Protein AF-A0A0C1MHC4-F1 (afdb_monomer_lite)

Secondary structure (DSSP, 8-state):
--HHHHHHHHHHHHHHHHHHHHHHHHHHHTT-HHHHHHHHHHHHHHHHHHHHHHHHHHHSTTHHHHHHHHHHHHHHHHHHHHHS-TTTSTHHHHHHHHHHHHHHHHHIIIIISHHHHHHHHHHHHT-

Structure (mmCIF, N/CA/C/O backbone):
data_AF-A0A0C1MHC4-F1
#
_entry.id   AF-A0A0C1MHC4-F1
#
loop_
_atom_site.group_PDB
_atom_site.id
_atom_site.type_symbol
_atom_site.label_atom_id
_atom_site.label_alt_id
_atom_site.label_comp_id
_atom_site.label_asym_id
_atom_site.label_entity_id
_atom_site.label_seq_id
_atom_site.pdbx_PDB_ins_code
_atom_site.Cartn_x
_atom_site.Cartn_y
_atom_site.Cartn_z
_atom_site.occupancy
_atom_site.B_iso_or_equiv
_atom_site.auth_seq_id
_atom_site.auth_comp_id
_atom_site.auth_asym_id
_atom_site.auth_atom_id
_atom_site.pdbx_PDB_model_num
ATOM 1 N N . MET A 1 1 ? -23.400 -2.458 7.547 1.00 58.31 1 MET A N 1
ATOM 2 C CA . MET A 1 1 ? -22.094 -2.854 6.965 1.00 58.31 1 MET A CA 1
ATOM 3 C C . MET A 1 1 ? -21.542 -4.043 7.742 1.00 58.31 1 MET A C 1
ATOM 5 O O . MET A 1 1 ? -21.347 -3.926 8.945 1.00 58.31 1 MET A O 1
ATOM 9 N N . THR A 1 2 ? -21.322 -5.191 7.100 1.00 75.31 2 THR A N 1
ATOM 10 C CA . THR A 1 2 ? -20.775 -6.385 7.774 1.00 75.31 2 THR A CA 1
ATOM 11 C C . THR A 1 2 ? -19.317 -6.152 8.187 1.00 75.31 2 THR A C 1
ATOM 13 O O . THR A 1 2 ? -18.575 -5.474 7.476 1.00 75.31 2 THR A O 1
ATOM 16 N N . ASN A 1 3 ? -18.874 -6.748 9.302 1.00 80.56 3 ASN A N 1
ATOM 17 C CA . ASN A 1 3 ? -17.495 -6.626 9.810 1.00 80.56 3 ASN A CA 1
ATOM 18 C C . ASN A 1 3 ? -16.441 -6.979 8.735 1.00 80.56 3 ASN A C 1
ATOM 20 O O . ASN A 1 3 ? -15.428 -6.299 8.598 1.00 80.56 3 ASN A O 1
ATOM 24 N N . LYS A 1 4 ? -16.732 -7.982 7.894 1.00 86.06 4 LYS A N 1
ATOM 25 C CA . LYS A 1 4 ? -15.891 -8.375 6.753 1.00 86.06 4 LYS A CA 1
ATOM 26 C C . LYS A 1 4 ? -15.745 -7.260 5.705 1.00 86.06 4 LYS A C 1
ATOM 28 O O . LYS A 1 4 ? -14.627 -6.960 5.304 1.00 86.06 4 LYS A O 1
ATOM 33 N N . ILE A 1 5 ? -16.850 -6.611 5.325 1.00 88.88 5 ILE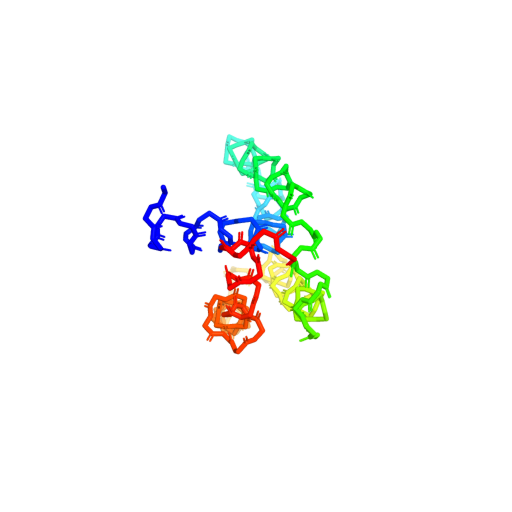 A N 1
ATOM 34 C CA . ILE A 1 5 ? -16.859 -5.522 4.331 1.00 88.88 5 ILE A CA 1
ATOM 35 C C . ILE A 1 5 ? -16.081 -4.316 4.869 1.00 88.88 5 ILE A C 1
ATOM 37 O O . ILE A 1 5 ? -15.302 -3.710 4.140 1.00 88.88 5 ILE A O 1
ATOM 41 N N . LEU A 1 6 ? -16.244 -3.981 6.154 1.00 89.75 6 LEU A N 1
ATOM 42 C CA . LEU A 1 6 ? -15.499 -2.883 6.779 1.00 89.75 6 LEU A CA 1
ATOM 43 C C . LEU A 1 6 ? -13.994 -3.147 6.793 1.00 89.75 6 LEU A C 1
ATOM 45 O O . LEU A 1 6 ? -13.218 -2.275 6.409 1.00 89.75 6 LEU A O 1
ATOM 49 N N . ARG A 1 7 ? -13.583 -4.360 7.174 1.00 89.62 7 ARG A N 1
ATOM 50 C CA . ARG A 1 7 ? -12.173 -4.765 7.125 1.00 89.62 7 ARG A CA 1
ATOM 51 C C . ARG A 1 7 ? -11.601 -4.669 5.715 1.00 89.62 7 ARG A C 1
ATOM 53 O O . ARG A 1 7 ? -10.506 -4.147 5.561 1.00 89.62 7 ARG A O 1
ATOM 60 N N . GLN A 1 8 ? -12.339 -5.122 4.703 1.00 92.00 8 GLN A N 1
ATOM 61 C CA . GLN A 1 8 ? -11.910 -5.025 3.307 1.00 92.00 8 GLN A CA 1
ATOM 62 C C . GLN A 1 8 ? -11.777 -3.572 2.844 1.00 92.00 8 GLN A C 1
ATOM 64 O O . GLN A 1 8 ? -10.763 -3.232 2.245 1.00 92.00 8 GLN A O 1
ATOM 69 N N . LYS A 1 9 ? -12.739 -2.697 3.172 1.00 93.38 9 LYS A N 1
ATOM 70 C CA . LYS A 1 9 ? -12.642 -1.268 2.828 1.00 93.38 9 LYS A CA 1
ATOM 71 C C . LYS A 1 9 ? -11.445 -0.595 3.492 1.00 93.38 9 LYS A C 1
ATOM 73 O O . LYS A 1 9 ? -10.723 0.132 2.823 1.00 93.38 9 LYS A O 1
ATOM 78 N N . LEU A 1 10 ? -11.211 -0.853 4.779 1.00 93.25 10 LEU A N 1
ATOM 79 C CA . LEU A 1 10 ? -10.075 -0.276 5.503 1.00 93.25 10 LEU A CA 1
ATOM 80 C C . LEU A 1 10 ? -8.734 -0.846 5.030 1.00 93.25 10 LEU A C 1
ATOM 82 O O . LEU A 1 10 ? -7.758 -0.106 4.976 1.00 93.25 10 LEU A O 1
ATOM 86 N N . ALA A 1 11 ? -8.689 -2.127 4.656 1.00 94.62 11 ALA A N 1
ATOM 87 C CA . ALA A 1 11 ? -7.517 -2.735 4.035 1.00 94.62 11 ALA A CA 1
ATOM 88 C C . ALA A 1 11 ? -7.229 -2.115 2.664 1.00 94.62 11 ALA A C 1
ATOM 90 O O . ALA A 1 11 ? -6.094 -1.756 2.385 1.00 94.62 11 ALA A O 1
ATOM 91 N N . PHE A 1 12 ? -8.250 -1.932 1.826 1.00 95.62 12 PHE A N 1
ATOM 92 C CA . PHE A 1 12 ? -8.094 -1.259 0.539 1.00 95.62 12 PHE A CA 1
ATOM 93 C C . PHE A 1 12 ? -7.627 0.192 0.717 1.00 95.62 12 PHE A C 1
ATOM 95 O O . PHE A 1 12 ? -6.683 0.618 0.054 1.00 95.62 12 PHE A O 1
ATOM 102 N N . ALA A 1 13 ? -8.224 0.922 1.663 1.00 95.31 13 ALA A N 1
ATOM 103 C CA . ALA A 1 13 ? -7.845 2.291 1.991 1.00 95.31 13 ALA A CA 1
ATOM 104 C C . ALA A 1 13 ? -6.388 2.402 2.469 1.00 95.31 13 ALA A C 1
ATOM 106 O O . ALA A 1 13 ? -5.713 3.358 2.116 1.00 95.31 13 ALA A O 1
ATOM 107 N N . SER A 1 14 ? -5.881 1.444 3.251 1.00 95.12 14 SER A N 1
ATOM 108 C CA . SER A 1 14 ? -4.506 1.490 3.769 1.00 95.12 14 SER A CA 1
ATOM 109 C C . SER A 1 14 ? -3.458 0.930 2.804 1.00 95.12 14 SER A C 1
ATOM 111 O O . SER A 1 14 ? -2.344 1.447 2.758 1.00 95.12 14 SER A O 1
ATOM 113 N N . LEU A 1 15 ? -3.789 -0.105 2.027 1.00 96.12 15 LEU A N 1
ATOM 114 C CA . LEU A 1 15 ? -2.860 -0.749 1.094 1.00 96.12 15 LEU A CA 1
ATOM 115 C C . LEU A 1 15 ? -2.691 0.040 -0.203 1.00 96.12 15 LEU A C 1
ATOM 117 O O . LEU A 1 15 ? -1.587 0.080 -0.740 1.00 96.12 15 LEU A O 1
ATOM 121 N N . SER A 1 16 ? -3.748 0.682 -0.706 1.00 95.69 16 SER A N 1
ATOM 122 C CA . SER A 1 16 ? -3.683 1.361 -2.008 1.00 95.69 16 SER A CA 1
ATOM 123 C C . SER A 1 16 ? -2.642 2.487 -2.050 1.00 95.69 16 SER A C 1
ATOM 125 O O . SER A 1 16 ? -1.831 2.487 -2.976 1.00 95.69 16 SER A O 1
ATOM 127 N N . PRO A 1 17 ? -2.562 3.388 -1.047 1.00 94.56 17 PRO A N 1
ATOM 128 C CA . PRO A 1 17 ? -1.537 4.430 -1.024 1.00 94.56 17 PRO A CA 1
ATOM 129 C C . PRO A 1 17 ? -0.106 3.891 -0.911 1.00 94.56 17 PRO A C 1
ATOM 131 O O . PRO A 1 17 ? 0.845 4.589 -1.239 1.00 94.56 17 PRO A O 1
ATOM 134 N N . VAL A 1 18 ? 0.049 2.654 -0.432 1.00 96.31 18 VAL A N 1
ATOM 135 C CA . VAL A 1 18 ? 1.343 1.996 -0.226 1.00 96.31 18 VAL A CA 1
ATOM 136 C C . VAL A 1 18 ? 1.797 1.247 -1.473 1.00 96.31 18 VAL A C 1
ATOM 138 O O . VAL A 1 18 ? 2.960 1.339 -1.844 1.00 96.31 18 VAL A O 1
ATOM 141 N N . MET A 1 19 ? 0.903 0.498 -2.113 1.00 94.75 19 MET A N 1
ATOM 142 C CA . MET A 1 19 ? 1.270 -0.467 -3.155 1.00 94.75 19 MET A CA 1
ATOM 143 C C . MET A 1 19 ? 1.173 0.093 -4.567 1.00 94.75 19 MET A C 1
ATOM 145 O O . MET A 1 19 ? 1.963 -0.264 -5.438 1.00 94.75 19 MET A O 1
ATOM 149 N N . ILE A 1 20 ? 0.176 0.940 -4.811 1.00 95.31 20 ILE A N 1
ATOM 150 C CA . ILE A 1 20 ? -0.178 1.355 -6.165 1.00 95.31 20 ILE A CA 1
ATOM 151 C C . ILE A 1 20 ? 0.813 2.366 -6.768 1.00 95.31 20 ILE A C 1
ATOM 153 O O . ILE A 1 20 ? 1.079 2.237 -7.961 1.00 95.31 20 ILE A O 1
ATOM 157 N N . PRO A 1 21 ? 1.432 3.306 -6.018 1.00 96.12 21 PRO A N 1
ATOM 158 C CA . PRO A 1 21 ? 2.417 4.226 -6.599 1.00 96.12 21 PRO A CA 1
ATOM 159 C C . PRO A 1 21 ? 3.578 3.520 -7.307 1.00 96.12 21 PRO A C 1
ATOM 161 O O . PRO A 1 21 ? 3.918 3.877 -8.433 1.00 96.12 21 PRO A O 1
ATOM 164 N N . GLY A 1 22 ? 4.137 2.473 -6.699 1.00 92.69 22 GLY A N 1
ATOM 165 C CA . GLY A 1 22 ? 5.215 1.685 -7.291 1.00 92.69 22 GLY A CA 1
ATOM 166 C C . GLY A 1 22 ? 4.770 0.946 -8.552 1.00 92.69 22 GLY A C 1
ATOM 167 O O . GLY A 1 22 ? 5.524 0.881 -9.520 1.00 92.69 22 GLY A O 1
ATOM 168 N N . LEU A 1 23 ? 3.534 0.437 -8.576 1.00 92.94 23 LEU A N 1
ATOM 169 C CA . LEU A 1 23 ? 2.959 -0.189 -9.770 1.00 92.94 23 LEU A CA 1
ATOM 170 C C . LEU A 1 23 ? 2.767 0.825 -10.900 1.00 92.94 23 LEU A C 1
ATOM 172 O O . LEU A 1 23 ? 3.152 0.529 -12.028 1.00 92.94 23 LEU A O 1
ATOM 176 N N . ILE A 1 24 ? 2.249 2.022 -10.598 1.00 95.69 24 ILE A N 1
ATOM 177 C CA . ILE A 1 24 ? 2.140 3.122 -11.570 1.00 95.69 24 ILE A CA 1
ATOM 178 C C . ILE A 1 24 ? 3.523 3.426 -12.141 1.00 95.69 24 ILE A C 1
ATOM 180 O O . ILE A 1 24 ? 3.693 3.392 -13.357 1.00 95.69 24 ILE A O 1
ATOM 184 N N . PHE A 1 25 ? 4.520 3.642 -11.279 1.00 93.81 25 PHE A N 1
ATOM 185 C CA . PHE A 1 25 ? 5.892 3.926 -11.693 1.00 93.81 25 PHE A CA 1
ATOM 186 C C . PHE A 1 25 ? 6.454 2.843 -12.624 1.00 93.81 25 PHE A C 1
ATOM 188 O O . PHE A 1 25 ? 6.867 3.153 -13.740 1.00 93.81 25 PHE A O 1
ATOM 195 N N . TYR A 1 26 ? 6.394 1.574 -12.211 1.00 91.38 26 TYR A N 1
ATOM 196 C CA . TYR A 1 26 ? 6.876 0.446 -13.009 1.00 91.38 26 TYR A CA 1
ATOM 197 C C . TYR A 1 26 ? 6.199 0.374 -14.379 1.00 91.38 26 TYR A C 1
ATOM 199 O O . TYR A 1 26 ? 6.877 0.245 -15.400 1.00 91.38 26 TYR A O 1
ATOM 207 N N . THR A 1 27 ? 4.865 0.482 -14.412 1.00 93.81 27 THR A N 1
ATOM 208 C CA . THR A 1 27 ? 4.109 0.416 -15.669 1.00 93.81 27 THR A CA 1
ATOM 209 C C . THR A 1 27 ? 4.408 1.585 -16.594 1.00 93.81 27 THR A C 1
ATOM 211 O O . THR A 1 27 ? 4.513 1.372 -17.798 1.00 93.81 27 THR A O 1
ATOM 214 N N . SER A 1 28 ? 4.610 2.786 -16.053 1.00 93.19 28 SER A N 1
ATOM 215 C CA . SER A 1 28 ? 4.981 3.965 -16.835 1.00 93.19 28 SER A CA 1
ATOM 216 C C . SER A 1 28 ? 6.378 3.838 -17.440 1.00 93.19 28 SER A C 1
ATOM 218 O O . SER A 1 28 ? 6.555 4.165 -18.610 1.00 93.19 28 SER A O 1
ATOM 220 N N . VAL A 1 29 ? 7.357 3.331 -16.681 1.00 93.69 29 VAL A N 1
ATOM 221 C CA . VAL A 1 29 ? 8.736 3.140 -17.170 1.00 93.69 29 VAL A CA 1
ATOM 222 C C . VAL A 1 29 ? 8.797 2.105 -18.297 1.00 93.69 29 VAL A C 1
ATOM 224 O O . VAL A 1 29 ? 9.517 2.307 -19.269 1.00 93.69 29 VAL A O 1
ATOM 227 N N . HIS A 1 30 ? 8.006 1.035 -18.209 1.00 90.25 30 HIS A N 1
ATOM 228 C CA . HIS A 1 30 ? 7.971 -0.032 -19.218 1.00 90.25 30 HIS A CA 1
ATOM 229 C C . HIS A 1 30 ? 6.963 0.217 -20.359 1.00 90.25 30 HIS A C 1
ATOM 231 O O . HIS A 1 30 ? 6.706 -0.683 -21.155 1.00 90.25 30 HIS A O 1
ATOM 237 N N . GLY A 1 31 ? 6.366 1.413 -20.445 1.00 92.12 31 GLY A N 1
ATOM 238 C CA . GLY A 1 31 ? 5.457 1.795 -21.535 1.00 92.12 31 GLY A CA 1
ATOM 239 C C . GLY A 1 31 ? 4.053 1.172 -21.481 1.00 92.12 31 GLY A C 1
ATOM 240 O O . GLY A 1 31 ? 3.299 1.263 -22.447 1.00 92.12 31 GLY A O 1
ATOM 241 N N . TYR A 1 32 ? 3.656 0.559 -20.363 1.00 93.88 32 TYR A N 1
ATOM 242 C CA . TYR A 1 32 ? 2.332 -0.046 -20.169 1.00 93.88 32 TYR A CA 1
ATOM 243 C C . TYR A 1 32 ? 1.279 0.984 -19.721 1.00 93.88 32 TYR A C 1
ATOM 245 O O . TYR A 1 32 ? 0.688 0.859 -18.642 1.00 93.88 32 TYR A O 1
ATOM 253 N N . TYR A 1 33 ? 1.034 2.009 -20.537 1.00 93.81 33 TYR A N 1
ATOM 254 C CA . TYR A 1 33 ? 0.216 3.166 -20.148 1.00 93.81 33 TYR A CA 1
ATOM 255 C C . TYR A 1 33 ? -1.245 2.833 -19.817 1.00 93.81 33 TYR A C 1
ATOM 257 O O . TYR A 1 33 ? -1.789 3.402 -18.871 1.00 93.81 33 TYR A O 1
ATOM 265 N N . ASP A 1 34 ? -1.859 1.858 -20.492 1.00 95.50 34 ASP A N 1
ATOM 266 C CA . ASP A 1 34 ? -3.228 1.421 -20.170 1.00 95.50 34 ASP A CA 1
ATOM 267 C C . ASP A 1 34 ? -3.324 0.885 -18.733 1.00 95.50 34 ASP A C 1
ATOM 269 O O . ASP A 1 34 ? -4.257 1.190 -17.986 1.00 95.50 34 ASP A O 1
ATOM 273 N N . LYS A 1 35 ? -2.307 0.125 -18.300 1.00 94.38 35 LYS A N 1
ATOM 274 C CA . LYS A 1 35 ? -2.221 -0.389 -16.926 1.00 94.38 35 LYS A CA 1
ATOM 275 C C . LYS A 1 35 ? -1.946 0.743 -15.938 1.00 94.38 35 LYS A C 1
ATOM 277 O O . LYS A 1 35 ? -2.574 0.780 -14.881 1.00 94.38 35 LYS A O 1
ATOM 282 N N . ALA A 1 36 ? -1.059 1.677 -16.286 1.00 95.50 36 ALA A N 1
ATOM 283 C CA . ALA A 1 36 ? -0.766 2.855 -15.468 1.00 95.50 36 ALA A CA 1
ATOM 284 C C . ALA A 1 36 ? -2.023 3.706 -15.225 1.00 95.50 36 ALA A C 1
ATOM 286 O O . ALA A 1 36 ? -2.251 4.174 -14.105 1.00 95.50 36 ALA A O 1
ATOM 287 N N . PHE A 1 37 ? -2.878 3.852 -16.240 1.00 95.88 37 PHE A N 1
ATOM 288 C CA . PHE A 1 37 ? -4.162 4.537 -16.122 1.00 95.88 37 PHE A CA 1
ATOM 289 C C . PHE A 1 37 ? -5.105 3.817 -15.148 1.00 95.88 37 PHE A C 1
ATOM 291 O O . PHE A 1 37 ? -5.607 4.434 -14.206 1.00 95.88 37 PHE A O 1
ATOM 298 N N . VAL A 1 38 ? -5.282 2.499 -15.298 1.00 97.31 38 VAL A N 1
ATOM 299 C CA . VAL A 1 38 ? -6.113 1.697 -14.379 1.00 97.31 38 VAL A CA 1
ATOM 300 C C . VAL A 1 38 ? -5.593 1.786 -12.942 1.00 97.31 38 VAL A C 1
ATOM 302 O O . VAL A 1 38 ? -6.367 2.029 -12.014 1.00 97.31 38 VAL A O 1
ATOM 305 N N . PHE A 1 39 ? -4.280 1.655 -12.738 1.00 97.00 39 PHE A N 1
ATOM 306 C CA . PHE A 1 39 ? -3.677 1.806 -11.415 1.00 97.00 39 PHE A CA 1
ATOM 307 C C . PHE A 1 39 ? -3.850 3.218 -10.853 1.00 97.00 39 PHE A C 1
ATOM 309 O O . PHE A 1 39 ? -4.123 3.357 -9.663 1.00 97.00 39 PHE A O 1
ATOM 316 N N . SER A 1 40 ? -3.796 4.259 -11.680 1.00 97.00 40 SER A N 1
ATOM 317 C CA . SER A 1 40 ? -4.066 5.632 -11.234 1.00 97.00 40 SER A CA 1
ATOM 318 C C . SER A 1 40 ? -5.496 5.795 -10.709 1.00 97.00 40 SER A C 1
ATOM 320 O O . SER A 1 40 ? -5.694 6.388 -9.648 1.00 97.00 40 SER A O 1
ATOM 322 N N . LEU A 1 41 ? -6.495 5.198 -11.369 1.00 97.25 41 LEU A N 1
ATOM 323 C CA . LEU A 1 41 ? -7.883 5.203 -10.883 1.00 97.25 41 LEU A CA 1
ATOM 324 C C . LEU A 1 41 ? -8.038 4.459 -9.548 1.00 97.25 41 LEU A C 1
ATOM 326 O O . LEU A 1 41 ? -8.738 4.928 -8.641 1.00 97.25 41 LEU A O 1
ATOM 330 N N . ILE A 1 42 ? -7.359 3.317 -9.400 1.00 96.38 42 ILE A N 1
ATOM 331 C CA . ILE A 1 42 ? -7.335 2.551 -8.145 1.00 96.38 42 ILE A CA 1
ATOM 332 C C . ILE A 1 42 ? -6.677 3.378 -7.036 1.00 96.38 42 ILE A C 1
ATOM 334 O O . ILE A 1 42 ? -7.209 3.447 -5.927 1.00 96.38 42 ILE A O 1
ATOM 338 N N . PHE A 1 43 ? -5.556 4.041 -7.330 1.00 96.56 43 PHE A N 1
ATOM 339 C CA . PHE A 1 43 ? -4.845 4.894 -6.381 1.00 96.56 43 PHE A CA 1
ATOM 340 C C . PHE A 1 43 ? -5.705 6.064 -5.908 1.00 96.56 43 PHE A C 1
ATOM 342 O O . PHE A 1 43 ? -5.778 6.306 -4.704 1.00 96.56 43 PHE A O 1
ATOM 349 N N . LEU A 1 44 ? -6.397 6.753 -6.819 1.00 96.75 44 LEU A N 1
ATOM 350 C CA . LEU A 1 44 ? -7.322 7.835 -6.473 1.00 96.75 44 LEU A CA 1
ATOM 351 C C . LEU A 1 44 ? -8.456 7.335 -5.574 1.00 96.75 44 LEU A C 1
ATOM 353 O O . LEU A 1 44 ? -8.714 7.917 -4.520 1.00 96.75 44 LEU A O 1
ATOM 357 N N . SER A 1 45 ? -9.080 6.213 -5.937 1.00 95.81 45 SER A N 1
ATOM 358 C CA . SER A 1 45 ? -10.172 5.611 -5.160 1.00 95.81 45 SER A CA 1
ATOM 359 C C . SER A 1 45 ? -9.715 5.188 -3.761 1.00 95.81 45 SER A C 1
ATOM 361 O O . SER A 1 45 ? -10.387 5.445 -2.759 1.00 95.81 45 SER A O 1
ATOM 363 N N . GLY A 1 46 ? -8.547 4.554 -3.676 1.00 95.50 46 GLY A N 1
ATOM 364 C CA . GLY A 1 46 ? -7.943 4.135 -2.418 1.00 95.50 46 GLY A CA 1
ATOM 365 C C . GLY A 1 46 ? -7.521 5.313 -1.545 1.00 95.50 46 GLY A C 1
ATOM 366 O O . GLY A 1 46 ? -7.781 5.297 -0.345 1.00 95.50 46 GLY A O 1
ATOM 367 N N . SER A 1 47 ? -6.946 6.358 -2.143 1.00 95.44 47 SER A N 1
ATOM 368 C CA . SER A 1 47 ? -6.535 7.582 -1.444 1.00 95.44 47 SER A CA 1
ATOM 369 C C . SER A 1 47 ? -7.733 8.372 -0.927 1.00 95.44 47 SER A C 1
ATOM 371 O O . SER A 1 47 ? -7.711 8.845 0.206 1.00 95.44 47 SER A O 1
ATOM 373 N N . TYR A 1 48 ? -8.819 8.448 -1.697 1.00 96.94 48 TYR A N 1
ATOM 374 C CA . TYR A 1 48 ? -10.075 9.035 -1.236 1.00 96.94 48 TYR A CA 1
ATOM 375 C C . TYR A 1 48 ? -10.592 8.334 0.030 1.00 96.94 48 TYR A C 1
ATOM 377 O O . TYR A 1 48 ? -10.873 8.981 1.042 1.00 96.94 48 TYR A O 1
ATOM 385 N N . LEU A 1 49 ? -10.641 6.997 0.018 1.00 95.44 49 LEU A N 1
ATOM 386 C CA . LEU A 1 49 ? -11.037 6.222 1.197 1.00 95.44 49 LEU A CA 1
ATOM 387 C C . LEU A 1 49 ? -10.028 6.370 2.342 1.00 95.44 49 LEU A C 1
ATOM 389 O O . LEU A 1 49 ? -10.426 6.424 3.505 1.00 95.44 49 LEU A O 1
ATOM 393 N N . PHE A 1 50 ? -8.734 6.466 2.039 1.00 95.56 50 PHE A N 1
ATOM 394 C CA . PHE A 1 50 ? -7.704 6.707 3.042 1.00 95.56 50 PHE A CA 1
ATOM 395 C C . PHE A 1 50 ? -7.958 8.005 3.803 1.00 95.56 50 PHE A C 1
ATOM 397 O O . PHE A 1 50 ? -7.972 7.989 5.032 1.00 95.56 50 PHE A O 1
ATOM 404 N N . ILE A 1 51 ? -8.231 9.097 3.087 1.00 95.50 51 ILE A N 1
ATOM 405 C CA . ILE A 1 51 ? -8.559 10.402 3.672 1.00 95.50 51 ILE A CA 1
ATOM 406 C C . ILE A 1 51 ? -9.826 10.293 4.526 1.00 95.50 51 ILE A C 1
ATOM 408 O O . ILE A 1 51 ? -9.835 10.734 5.676 1.00 95.50 51 ILE A O 1
ATOM 412 N N . GLN A 1 52 ? -10.870 9.634 4.015 1.00 94.56 52 GLN A N 1
ATOM 413 C CA . GLN A 1 52 ? -12.131 9.453 4.740 1.00 94.56 52 GLN A CA 1
ATOM 414 C C . GLN A 1 52 ? -11.945 8.723 6.084 1.00 94.56 52 GLN A C 1
ATOM 416 O O . GLN A 1 52 ? -12.576 9.076 7.084 1.00 94.56 52 GLN A O 1
ATOM 421 N N . TYR A 1 53 ? -11.076 7.710 6.124 1.00 94.00 53 TYR A N 1
ATOM 422 C CA . TYR A 1 53 ? -10.824 6.896 7.317 1.00 94.00 53 TYR A CA 1
ATOM 423 C C . TYR A 1 53 ? -9.575 7.314 8.109 1.00 94.00 53 TYR A C 1
ATOM 425 O O . TYR A 1 53 ? -9.276 6.706 9.142 1.00 94.00 53 TYR A O 1
ATOM 433 N N . TYR A 1 54 ? -8.886 8.379 7.690 1.00 93.94 54 TYR A N 1
ATOM 434 C CA . TYR A 1 54 ? -7.600 8.809 8.241 1.00 93.94 54 TYR A CA 1
ATOM 435 C C . TYR A 1 54 ? -7.637 9.011 9.757 1.00 93.94 54 TYR A C 1
ATOM 437 O O . TYR A 1 54 ? -6.752 8.544 10.474 1.00 93.94 54 TYR A O 1
ATOM 445 N N . LYS A 1 55 ? -8.712 9.616 10.276 1.00 93.56 55 LYS A N 1
ATOM 446 C CA . LYS A 1 55 ? -8.882 9.847 11.720 1.00 93.56 55 LYS A CA 1
ATOM 447 C C . LYS A 1 55 ? -8.787 8.562 12.555 1.00 93.56 55 LYS A C 1
ATOM 449 O O . LYS A 1 55 ? -8.207 8.568 13.638 1.00 93.56 55 LYS A O 1
ATOM 454 N N . PHE A 1 56 ? -9.290 7.440 12.039 1.00 93.19 56 PHE A N 1
ATOM 455 C CA . PHE A 1 56 ? -9.243 6.150 12.734 1.00 93.19 56 PHE A CA 1
ATOM 456 C C . PHE A 1 56 ? -7.856 5.508 12.655 1.00 93.19 56 PHE A C 1
ATOM 458 O O . PHE A 1 56 ? -7.443 4.806 13.579 1.00 93.19 56 PHE A O 1
ATOM 465 N N . PHE A 1 57 ? -7.128 5.767 11.568 1.00 93.44 57 PHE A N 1
ATOM 466 C CA . PHE A 1 57 ? -5.745 5.336 11.387 1.00 93.44 57 PHE A CA 1
ATOM 467 C C . PHE A 1 57 ? -4.787 6.078 12.315 1.00 93.44 57 PHE A C 1
ATOM 469 O O . PHE A 1 57 ? -3.928 5.444 12.917 1.00 93.44 57 PHE A O 1
ATOM 476 N N . VAL A 1 58 ? -4.964 7.388 12.495 1.00 93.31 58 VAL A N 1
ATOM 477 C CA . VAL A 1 58 ? -4.168 8.181 13.446 1.00 93.31 58 VAL A CA 1
ATOM 478 C C . VAL A 1 58 ? -4.424 7.731 14.883 1.00 93.31 58 VAL A C 1
ATOM 480 O O . VAL A 1 58 ? -3.483 7.559 15.653 1.00 93.31 58 VAL A O 1
ATOM 483 N N . LYS A 1 59 ? -5.688 7.473 15.236 1.00 91.75 59 LYS A N 1
ATOM 484 C CA . LYS A 1 59 ? -6.066 6.997 16.574 1.00 91.75 59 LYS A CA 1
ATOM 485 C C . LYS A 1 59 ? -5.541 5.590 16.884 1.00 91.75 59 LYS A C 1
ATOM 487 O O . LYS A 1 59 ? -5.330 5.228 18.043 1.00 91.75 59 LYS A O 1
ATOM 492 N N . ALA A 1 60 ? -5.357 4.765 15.854 1.00 92.12 60 ALA A N 1
ATOM 493 C CA . ALA A 1 60 ? -4.730 3.458 15.970 1.00 92.12 60 ALA A CA 1
ATOM 494 C C . ALA A 1 60 ? -3.226 3.612 16.185 1.00 92.12 60 ALA A C 1
ATOM 496 O O . ALA A 1 60 ? -2.444 3.720 15.246 1.00 92.12 60 ALA A O 1
ATOM 497 N N . ASP A 1 61 ? -2.838 3.586 17.454 1.00 90.62 61 ASP A N 1
ATOM 498 C CA . ASP A 1 61 ? -1.481 3.893 17.874 1.00 90.62 61 ASP A CA 1
ATOM 499 C C . ASP A 1 61 ? -0.415 3.079 17.112 1.00 90.62 61 ASP A C 1
ATOM 501 O O . ASP A 1 61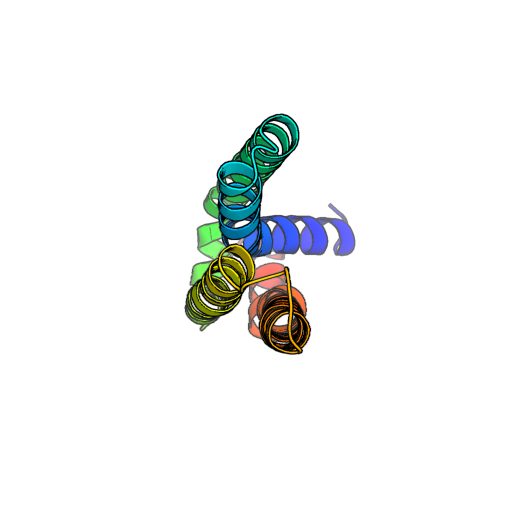 ? -0.468 1.844 17.023 1.00 90.62 61 ASP A O 1
ATOM 505 N N . GLY A 1 62 ? 0.524 3.796 16.493 1.00 90.25 62 GLY A N 1
ATOM 506 C CA . GLY A 1 62 ? 1.570 3.237 15.634 1.00 90.25 62 GLY A CA 1
ATOM 507 C C . GLY A 1 62 ? 1.137 2.780 14.231 1.00 90.25 62 GLY A C 1
ATOM 508 O O . GLY A 1 62 ? 1.995 2.322 13.479 1.00 90.25 62 GLY A O 1
ATOM 509 N N . PHE A 1 63 ? -0.132 2.897 13.827 1.00 94.12 63 PHE A N 1
ATOM 510 C CA . PHE A 1 63 ? -0.590 2.472 12.494 1.00 94.12 63 PHE A CA 1
ATOM 511 C C . PHE A 1 63 ? -0.018 3.348 11.370 1.00 94.12 63 PHE A C 1
ATOM 513 O O . PHE A 1 63 ? 0.486 2.814 10.385 1.00 94.12 63 PHE A O 1
ATOM 520 N N . ILE A 1 64 ? 0.012 4.675 11.545 1.00 94.81 64 ILE A N 1
ATOM 521 C CA . ILE A 1 64 ? 0.610 5.599 10.562 1.00 94.81 64 ILE A CA 1
ATOM 522 C C . ILE A 1 64 ? 2.096 5.297 10.339 1.00 94.81 64 ILE A C 1
ATOM 524 O O . ILE A 1 64 ? 2.541 5.209 9.199 1.00 94.81 64 ILE A O 1
ATOM 528 N N . LYS A 1 65 ? 2.858 5.030 11.410 1.00 94.88 65 LYS A N 1
ATOM 529 C CA . LYS A 1 65 ? 4.273 4.632 11.296 1.00 94.88 65 LYS A CA 1
ATOM 530 C C . LYS A 1 65 ? 4.437 3.371 10.440 1.00 94.88 65 LYS A C 1
ATOM 532 O O . LYS A 1 65 ? 5.363 3.283 9.642 1.00 94.88 65 LYS A O 1
ATOM 537 N N . ARG A 1 66 ? 3.516 2.407 10.571 1.00 95.25 66 ARG A N 1
ATOM 538 C CA . ARG A 1 66 ? 3.510 1.182 9.755 1.00 95.25 66 ARG A CA 1
ATOM 539 C C . ARG A 1 66 ? 3.180 1.464 8.293 1.00 95.25 66 ARG A C 1
ATOM 541 O O . ARG A 1 66 ? 3.783 0.820 7.444 1.00 95.25 66 ARG A O 1
ATOM 548 N N . ILE A 1 67 ? 2.276 2.401 7.998 1.00 95.56 67 ILE A N 1
ATOM 549 C CA . ILE A 1 67 ? 1.995 2.844 6.620 1.00 95.56 67 ILE A CA 1
ATOM 550 C C . ILE A 1 67 ? 3.247 3.442 5.995 1.00 95.56 67 ILE A C 1
ATOM 552 O O . ILE A 1 67 ? 3.638 3.005 4.921 1.00 95.56 67 ILE A O 1
ATOM 556 N N . VAL A 1 68 ? 3.900 4.379 6.684 1.00 96.19 68 VAL A N 1
ATOM 557 C CA . VAL A 1 68 ? 5.114 5.036 6.179 1.00 96.19 68 VAL A CA 1
ATOM 558 C C . VAL A 1 68 ? 6.221 4.010 5.930 1.00 96.19 68 VAL A C 1
ATOM 560 O O . VAL A 1 68 ? 6.805 3.989 4.851 1.00 96.19 68 VAL A O 1
ATOM 563 N N . LEU A 1 69 ? 6.458 3.095 6.877 1.00 96.50 69 LEU A N 1
ATOM 564 C CA . LEU A 1 69 ? 7.439 2.024 6.691 1.00 96.50 69 LEU A CA 1
ATOM 565 C C . LEU A 1 69 ? 7.087 1.126 5.498 1.00 96.50 69 LEU A C 1
ATOM 567 O O . LEU A 1 69 ? 7.951 0.834 4.679 1.00 96.50 69 LEU A O 1
ATOM 571 N N . SER A 1 70 ? 5.822 0.714 5.386 1.00 96.81 70 SER A N 1
ATOM 572 C CA . SER A 1 70 ? 5.351 -0.137 4.286 1.00 96.81 70 SER A CA 1
ATOM 573 C C . SER A 1 70 ? 5.482 0.570 2.935 1.00 96.81 70 SER A C 1
ATOM 575 O O . SER A 1 70 ? 5.864 -0.056 1.952 1.00 96.81 70 SER A O 1
ATOM 577 N N . PHE A 1 71 ? 5.213 1.879 2.889 1.00 96.56 71 PHE A N 1
ATOM 578 C CA . PHE A 1 71 ? 5.380 2.705 1.697 1.00 96.56 71 PHE A CA 1
ATOM 579 C C . PHE A 1 71 ? 6.827 2.666 1.212 1.00 96.56 71 PHE A C 1
ATOM 581 O O . PHE A 1 71 ? 7.068 2.304 0.063 1.00 96.56 71 PHE A O 1
ATOM 588 N N . PHE A 1 72 ? 7.793 2.965 2.082 1.00 95.62 72 PHE A N 1
ATOM 589 C CA . PHE A 1 72 ? 9.203 2.911 1.697 1.00 95.62 72 PHE A CA 1
ATOM 590 C C . PHE A 1 72 ? 9.631 1.497 1.304 1.00 95.62 72 PHE A C 1
ATOM 592 O O . PHE A 1 72 ? 10.294 1.320 0.289 1.00 95.62 72 PHE A O 1
ATOM 599 N N . LEU A 1 73 ? 9.211 0.483 2.060 1.00 94.88 73 LEU A N 1
ATOM 600 C CA . LEU A 1 73 ? 9.571 -0.910 1.805 1.00 94.88 73 LEU A CA 1
ATOM 601 C C . LEU A 1 73 ? 9.107 -1.375 0.410 1.00 94.88 73 LEU A C 1
ATOM 603 O O . LEU A 1 73 ? 9.894 -1.911 -0.370 1.00 94.88 73 LEU A O 1
ATOM 607 N N . VAL A 1 74 ? 7.836 -1.139 0.074 1.00 94.81 74 VAL A N 1
ATOM 608 C CA . VAL A 1 74 ? 7.237 -1.586 -1.194 1.00 94.81 74 VAL A CA 1
ATOM 609 C C . VAL A 1 74 ? 7.713 -0.745 -2.372 1.00 94.81 74 VAL A C 1
ATOM 611 O O . VAL A 1 74 ? 8.086 -1.298 -3.401 1.00 94.81 74 VAL A O 1
ATOM 614 N N . ASN A 1 75 ? 7.734 0.582 -2.247 1.00 95.06 75 ASN A N 1
ATOM 615 C CA . ASN A 1 75 ? 8.065 1.436 -3.388 1.00 95.06 75 ASN A CA 1
ATOM 616 C C . ASN A 1 75 ? 9.561 1.399 -3.710 1.00 95.06 75 ASN A C 1
ATOM 618 O O . ASN A 1 75 ? 9.913 1.316 -4.881 1.00 95.06 75 ASN A O 1
ATOM 622 N N . THR A 1 76 ? 10.444 1.360 -2.707 1.00 92.19 76 THR A N 1
ATOM 623 C CA . THR A 1 76 ? 11.887 1.215 -2.954 1.00 92.19 76 THR A CA 1
ATOM 624 C C . THR A 1 76 ? 12.204 -0.130 -3.600 1.00 92.19 76 THR A C 1
ATOM 626 O O . THR A 1 76 ? 12.950 -0.174 -4.575 1.00 92.19 76 THR A O 1
ATOM 629 N N . SER A 1 77 ? 11.608 -1.228 -3.117 1.00 91.56 77 SER A N 1
ATOM 630 C CA . SER A 1 77 ? 11.807 -2.543 -3.743 1.00 91.56 77 SER A CA 1
ATOM 631 C C . SER A 1 77 ? 11.261 -2.593 -5.173 1.00 91.56 77 SER A C 1
ATOM 633 O O . SER A 1 77 ? 11.906 -3.176 -6.042 1.00 91.56 77 SER A O 1
ATOM 635 N N . MET A 1 78 ? 10.144 -1.916 -5.450 1.00 90.31 78 MET A N 1
ATOM 636 C CA . MET A 1 78 ? 9.602 -1.801 -6.805 1.00 90.31 78 MET A CA 1
ATOM 637 C C . MET A 1 78 ? 10.501 -0.974 -7.733 1.00 90.31 78 MET A C 1
ATOM 639 O O . MET A 1 78 ? 10.705 -1.360 -8.881 1.00 90.31 78 MET A O 1
ATOM 643 N N . VAL A 1 79 ? 11.076 0.137 -7.261 1.00 89.94 79 VAL A N 1
ATOM 644 C CA . VAL A 1 79 ? 12.031 0.947 -8.043 1.00 89.94 79 VAL A CA 1
ATOM 645 C C . VAL A 1 79 ? 13.283 0.135 -8.369 1.00 89.94 79 VAL A C 1
ATOM 647 O O . VAL A 1 79 ? 13.706 0.115 -9.522 1.00 89.94 79 VAL A O 1
ATOM 650 N N . ILE A 1 80 ? 13.836 -0.589 -7.388 1.00 88.25 80 ILE A N 1
ATOM 651 C CA . ILE A 1 80 ? 14.974 -1.494 -7.610 1.00 88.25 80 ILE A CA 1
ATOM 652 C C . ILE A 1 80 ? 14.613 -2.543 -8.661 1.00 88.25 80 ILE A C 1
ATOM 654 O O . ILE A 1 80 ? 15.390 -2.761 -9.582 1.00 88.25 80 ILE A O 1
ATOM 658 N N . MET A 1 81 ? 13.430 -3.156 -8.562 1.00 85.69 81 MET A N 1
ATOM 659 C CA . MET A 1 81 ? 12.956 -4.134 -9.544 1.00 85.69 81 MET A CA 1
ATOM 660 C C . MET A 1 81 ? 12.791 -3.526 -10.940 1.00 85.69 81 MET A C 1
ATOM 662 O O . MET A 1 81 ? 13.162 -4.161 -11.915 1.00 85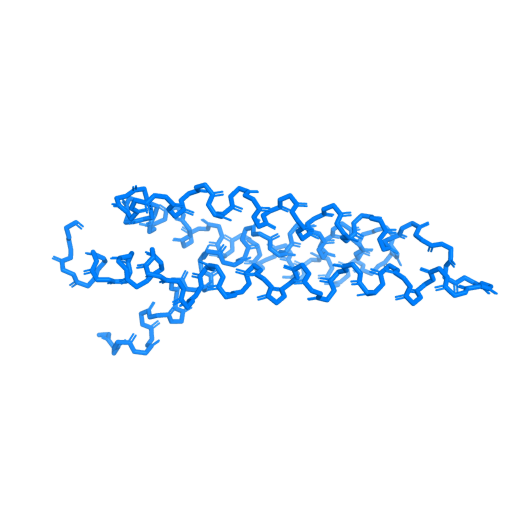.69 81 MET A O 1
ATOM 666 N N . THR A 1 82 ? 12.298 -2.289 -11.033 1.00 86.38 82 THR A N 1
ATOM 667 C CA . THR A 1 82 ? 12.062 -1.583 -12.305 1.00 86.38 82 THR A CA 1
ATOM 668 C C . THR A 1 82 ? 13.346 -1.397 -13.114 1.00 86.38 82 THR A C 1
ATOM 670 O O . THR A 1 82 ? 13.306 -1.443 -14.336 1.00 86.38 82 THR A O 1
ATOM 673 N N . PHE A 1 83 ? 14.478 -1.176 -12.442 1.00 83.75 83 PHE A N 1
ATOM 674 C CA . PHE A 1 83 ? 15.771 -0.943 -13.093 1.00 83.75 83 PHE A CA 1
ATOM 675 C C . PHE A 1 83 ? 16.756 -2.102 -12.926 1.00 83.75 83 PHE A C 1
ATOM 677 O O . PHE A 1 83 ? 17.897 -2.010 -13.383 1.00 83.75 83 PHE A O 1
ATOM 684 N N . ALA A 1 84 ? 16.349 -3.189 -12.268 1.00 78.81 84 ALA A N 1
ATOM 685 C CA . ALA A 1 84 ? 17.166 -4.385 -12.192 1.00 78.81 84 ALA A CA 1
ATOM 686 C C . ALA A 1 84 ? 17.354 -4.918 -13.623 1.00 78.81 84 ALA A C 1
ATOM 688 O O . ALA A 1 84 ? 16.373 -5.043 -14.351 1.00 78.81 84 ALA A O 1
ATOM 689 N N . PRO A 1 85 ? 18.587 -5.222 -14.062 1.00 60.22 85 PRO A N 1
ATOM 690 C CA . PRO A 1 85 ? 18.832 -5.695 -15.418 1.00 60.22 85 PRO A CA 1
ATOM 691 C C . PRO A 1 85 ? 18.165 -7.062 -15.619 1.00 60.22 85 PRO A C 1
ATOM 693 O O . PRO A 1 85 ? 18.733 -8.102 -15.284 1.00 60.22 85 PRO A O 1
ATOM 696 N N . GLU A 1 86 ? 16.955 -7.059 -16.180 1.00 56.19 86 GLU A N 1
ATOM 697 C CA . GLU A 1 86 ? 16.146 -8.260 -16.431 1.00 56.19 86 GLU A CA 1
ATOM 698 C C . GLU A 1 86 ? 16.791 -9.205 -17.462 1.00 56.19 86 GLU A C 1
ATOM 700 O O . GLU A 1 86 ? 16.383 -10.354 -17.597 1.00 56.19 86 GLU A O 1
ATOM 705 N N . ALA A 1 87 ? 17.833 -8.769 -18.175 1.00 47.97 87 ALA A N 1
ATOM 706 C CA . ALA A 1 87 ? 18.243 -9.454 -19.391 1.00 47.97 87 ALA A CA 1
ATOM 707 C C . ALA A 1 87 ? 19.284 -10.581 -19.239 1.00 47.97 87 ALA A C 1
ATOM 709 O O . ALA A 1 87 ? 19.386 -11.360 -20.185 1.00 47.97 87 ALA A O 1
ATOM 710 N N . LYS A 1 88 ? 20.081 -10.711 -18.152 1.00 45.38 88 LYS A N 1
ATOM 711 C CA . LYS A 1 88 ? 21.193 -11.708 -18.164 1.00 45.38 88 LYS A CA 1
ATOM 712 C C . LYS A 1 88 ? 21.611 -12.464 -16.892 1.00 45.38 88 LYS A C 1
ATOM 714 O O . LYS A 1 88 ? 22.308 -13.450 -17.071 1.00 45.38 88 LYS A O 1
ATOM 719 N N . ASN A 1 89 ? 21.253 -12.115 -15.650 1.00 51.41 89 ASN A N 1
ATOM 720 C CA . ASN A 1 89 ? 21.838 -12.791 -14.466 1.00 51.41 89 ASN A CA 1
ATOM 721 C C . ASN A 1 89 ? 20.881 -12.845 -13.261 1.00 51.41 89 ASN A C 1
ATOM 723 O O . ASN A 1 89 ? 19.937 -12.062 -13.196 1.00 51.41 89 ASN A O 1
ATOM 727 N N . GLY A 1 90 ? 21.159 -13.719 -12.276 1.00 59.34 90 GLY A N 1
ATOM 728 C CA . GLY A 1 90 ? 20.369 -13.984 -11.049 1.00 59.34 90 GLY A CA 1
ATOM 729 C C . GLY A 1 90 ? 19.970 -12.774 -10.178 1.00 59.34 90 GLY A C 1
ATOM 730 O O . GLY A 1 90 ? 19.270 -12.926 -9.179 1.00 59.34 90 GLY A O 1
ATOM 731 N N . PHE A 1 91 ? 20.345 -11.567 -10.591 1.00 58.75 91 PHE A N 1
ATOM 732 C CA . PHE A 1 91 ? 19.924 -10.283 -10.047 1.00 58.75 91 PHE A CA 1
ATOM 733 C C . PHE A 1 91 ? 18.420 -10.003 -10.235 1.00 58.75 91 PHE A C 1
ATOM 735 O O . PHE A 1 91 ? 17.801 -9.428 -9.343 1.00 58.75 91 PHE A O 1
ATOM 742 N N . ALA A 1 92 ? 17.799 -10.470 -11.328 1.00 61.62 92 ALA A N 1
ATOM 743 C CA . ALA A 1 92 ? 16.342 -10.378 -11.510 1.00 61.62 92 ALA A CA 1
ATOM 744 C C . ALA A 1 92 ? 15.585 -11.206 -10.450 1.00 61.62 92 ALA A C 1
ATOM 746 O O . ALA A 1 92 ? 14.599 -10.751 -9.868 1.00 61.62 92 ALA A O 1
ATOM 747 N N . GLY A 1 93 ? 16.115 -12.390 -10.118 1.00 61.53 93 GLY A N 1
ATOM 748 C CA . GLY A 1 93 ? 15.624 -13.213 -9.011 1.00 61.53 93 GLY A CA 1
ATOM 749 C C . GLY A 1 93 ? 15.804 -12.534 -7.651 1.00 61.53 93 GLY A C 1
ATOM 750 O O . GLY A 1 93 ? 14.891 -12.563 -6.829 1.00 61.53 93 GLY A O 1
ATOM 751 N N . ALA A 1 94 ? 16.936 -11.857 -7.429 1.00 65.88 94 ALA A N 1
ATOM 752 C CA . ALA A 1 94 ? 17.196 -11.105 -6.200 1.00 65.88 94 ALA A CA 1
ATOM 753 C C . ALA A 1 94 ? 16.272 -9.881 -6.034 1.00 65.88 94 ALA A C 1
ATOM 755 O O . ALA A 1 94 ? 15.812 -9.607 -4.926 1.00 65.88 94 ALA A O 1
ATOM 756 N N . ALA A 1 95 ? 15.937 -9.176 -7.118 1.00 68.19 95 ALA A N 1
ATOM 757 C CA . ALA A 1 95 ? 14.998 -8.054 -7.076 1.00 68.19 95 ALA A CA 1
ATOM 758 C C . ALA A 1 95 ? 13.559 -8.510 -6.760 1.00 68.19 95 ALA A C 1
ATOM 760 O O . ALA A 1 95 ? 12.889 -7.918 -5.909 1.00 68.19 95 ALA A O 1
ATOM 761 N N . LEU A 1 96 ? 13.117 -9.628 -7.347 1.00 72.06 96 LEU A N 1
ATOM 762 C CA . LEU A 1 96 ? 11.872 -10.312 -6.970 1.00 72.06 96 LEU A CA 1
ATOM 763 C C . LEU A 1 96 ? 11.883 -10.760 -5.500 1.00 72.06 96 LEU A C 1
ATOM 765 O O . LEU A 1 96 ? 10.872 -10.624 -4.803 1.00 72.06 96 LEU A O 1
ATOM 769 N N . PHE A 1 97 ? 13.033 -11.231 -5.010 1.00 75.75 97 PHE A N 1
ATOM 770 C CA . PHE A 1 97 ? 13.236 -11.621 -3.613 1.00 75.75 97 PHE A CA 1
ATOM 771 C C . PHE A 1 97 ? 13.197 -10.433 -2.638 1.00 75.75 97 PHE A C 1
ATOM 773 O O . PHE A 1 97 ? 12.978 -10.637 -1.451 1.00 75.75 97 PHE A O 1
ATOM 780 N N . LEU A 1 98 ? 13.344 -9.191 -3.106 1.00 83.38 98 LEU A N 1
ATOM 781 C CA . LEU A 1 98 ? 13.135 -7.993 -2.287 1.00 83.38 98 LEU A CA 1
ATOM 782 C C . LEU A 1 98 ? 11.673 -7.537 -2.319 1.00 83.38 98 LEU A C 1
ATOM 784 O O . LEU A 1 98 ? 11.095 -7.246 -1.269 1.00 83.38 98 LEU A O 1
ATOM 788 N N . TYR A 1 99 ? 11.050 -7.504 -3.498 1.00 87.06 99 TYR A N 1
ATOM 789 C CA . TYR A 1 99 ? 9.678 -7.013 -3.650 1.00 87.06 99 TYR A CA 1
ATOM 790 C C . TYR A 1 99 ? 8.638 -7.924 -2.986 1.00 87.06 99 TYR A C 1
ATOM 792 O O . TYR A 1 99 ? 7.783 -7.447 -2.234 1.00 87.06 99 TYR A O 1
ATOM 800 N N . MET A 1 100 ? 8.727 -9.242 -3.188 1.00 88.44 100 MET A N 1
ATOM 801 C CA 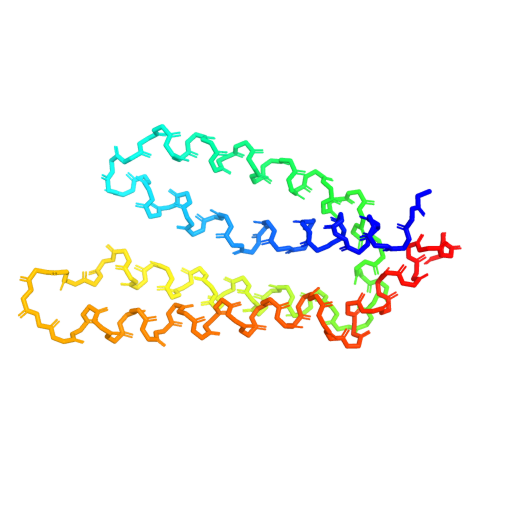. MET A 1 100 ? 7.737 -10.183 -2.653 1.00 88.44 100 MET A CA 1
ATOM 802 C C . MET A 1 100 ? 7.664 -10.161 -1.114 1.00 88.44 100 MET A C 1
ATOM 804 O O . MET A 1 100 ? 6.572 -9.940 -0.578 1.00 88.44 100 MET A O 1
ATOM 808 N N . PRO A 1 101 ? 8.772 -10.299 -0.358 1.00 91.19 101 PRO A N 1
ATOM 809 C CA . PRO A 1 101 ? 8.736 -10.154 1.096 1.00 91.19 101 PRO A CA 1
ATOM 810 C C . PRO A 1 101 ? 8.263 -8.771 1.541 1.00 91.19 101 PRO A C 1
ATOM 812 O O . PRO A 1 101 ? 7.495 -8.678 2.500 1.00 91.19 101 PRO A O 1
ATOM 815 N N . SER A 1 102 ? 8.645 -7.710 0.824 1.00 92.38 102 SER A N 1
ATOM 816 C CA . SER A 1 102 ? 8.206 -6.343 1.125 1.00 92.38 102 SER A CA 1
ATOM 817 C C . SER A 1 102 ? 6.686 -6.202 1.054 1.00 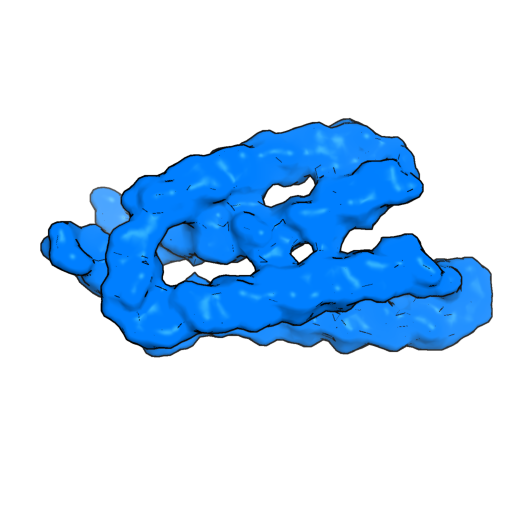92.38 102 SER A C 1
ATOM 819 O O . SER A 1 102 ? 6.057 -5.642 1.960 1.00 92.38 102 SER A O 1
ATOM 821 N N . MET A 1 103 ? 6.071 -6.789 0.028 1.00 92.81 103 MET A N 1
ATOM 822 C CA . MET A 1 103 ? 4.620 -6.860 -0.115 1.00 92.81 103 MET A CA 1
ATOM 823 C C . MET A 1 103 ? 3.979 -7.674 1.013 1.00 92.81 103 MET A C 1
ATOM 825 O O . MET A 1 103 ? 3.055 -7.186 1.666 1.00 92.81 103 MET A O 1
ATOM 829 N N . PHE A 1 104 ? 4.482 -8.877 1.309 1.00 93.75 104 PHE A N 1
ATOM 830 C CA . PHE A 1 104 ? 3.925 -9.732 2.367 1.00 93.75 104 PHE A CA 1
ATOM 831 C C . PHE A 1 104 ? 3.982 -9.085 3.752 1.00 93.75 104 PHE A C 1
ATOM 833 O O . PHE A 1 104 ? 2.996 -9.123 4.501 1.00 93.75 104 PHE A O 1
ATOM 840 N N . ILE A 1 105 ? 5.118 -8.476 4.092 1.00 93.81 105 ILE A N 1
ATOM 841 C CA . ILE A 1 105 ? 5.306 -7.755 5.352 1.00 93.81 105 ILE A CA 1
ATOM 842 C C . ILE A 1 105 ? 4.306 -6.602 5.428 1.00 93.81 105 ILE A C 1
ATOM 844 O O . ILE A 1 105 ? 3.559 -6.507 6.405 1.00 93.81 105 ILE A O 1
ATOM 848 N N . SER A 1 106 ? 4.213 -5.789 4.376 1.00 94.62 106 SER A N 1
ATOM 849 C CA . SER A 1 106 ? 3.305 -4.638 4.317 1.00 94.62 106 SER A CA 1
ATOM 850 C C . SER A 1 106 ? 1.837 -5.046 4.455 1.00 94.62 106 SER A C 1
ATOM 852 O O . SER A 1 106 ? 1.110 -4.478 5.272 1.00 94.62 106 SER A O 1
ATOM 854 N N . ILE A 1 107 ? 1.402 -6.105 3.760 1.00 95.44 107 ILE A N 1
ATOM 855 C CA . ILE A 1 107 ? 0.041 -6.651 3.895 1.00 95.44 107 ILE A CA 1
ATOM 856 C C . ILE A 1 107 ? -0.227 -7.038 5.344 1.00 95.44 107 ILE A C 1
ATOM 858 O O . ILE A 1 107 ? -1.226 -6.605 5.926 1.00 95.44 107 ILE A O 1
ATOM 862 N N . ARG A 1 108 ? 0.661 -7.818 5.969 1.00 94.06 108 ARG A N 1
ATOM 863 C CA . ARG A 1 108 ? 0.473 -8.250 7.361 1.00 94.06 108 ARG A CA 1
ATOM 864 C C . ARG A 1 108 ? 0.460 -7.068 8.328 1.00 94.06 108 ARG A C 1
ATOM 866 O O . ARG A 1 108 ? -0.381 -7.029 9.231 1.00 94.06 108 ARG A O 1
ATOM 873 N N . MET A 1 109 ? 1.340 -6.089 8.135 1.00 93.75 109 MET A N 1
ATOM 874 C CA . MET A 1 109 ? 1.414 -4.893 8.975 1.00 93.75 109 MET A CA 1
ATOM 875 C C . MET A 1 109 ? 0.139 -4.049 8.905 1.00 93.75 109 MET A C 1
ATOM 877 O O . MET A 1 109 ? -0.280 -3.524 9.941 1.00 93.75 109 MET A O 1
ATOM 881 N N . LEU A 1 110 ? -0.495 -3.960 7.736 1.00 94.75 110 LEU A N 1
ATOM 882 C CA . LEU A 1 110 ? -1.638 -3.076 7.496 1.00 94.75 110 LEU A CA 1
ATOM 883 C C . LEU A 1 110 ? -3.005 -3.757 7.622 1.00 94.75 110 LEU A C 1
ATOM 885 O O . LEU A 1 110 ? -4.005 -3.064 7.795 1.00 94.75 110 LEU A O 1
ATOM 889 N N . THR A 1 111 ? -3.064 -5.092 7.596 1.00 92.94 111 THR A N 1
ATOM 890 C CA . THR A 1 111 ? -4.341 -5.835 7.636 1.00 92.94 111 THR A CA 1
ATOM 891 C C . THR A 1 111 ? -4.483 -6.780 8.829 1.00 92.94 111 THR A C 1
ATOM 893 O O . THR A 1 111 ? -5.589 -6.946 9.343 1.00 92.94 111 THR A O 1
ATOM 896 N N . VAL A 1 112 ? -3.385 -7.369 9.315 1.00 91.31 112 VAL A N 1
ATOM 897 C CA . VAL A 1 112 ? -3.414 -8.401 10.371 1.00 91.31 112 VAL A CA 1
ATOM 898 C C . VAL A 1 112 ? -2.917 -7.869 11.718 1.00 91.31 112 VAL A C 1
ATOM 900 O O . VAL A 1 112 ? -3.271 -8.402 12.767 1.00 91.31 112 VAL A O 1
ATOM 903 N N . SER A 1 113 ? -2.127 -6.794 11.734 1.00 90.50 113 SER A N 1
ATOM 904 C CA . SER A 1 113 ? -1.535 -6.277 12.973 1.00 90.50 113 SER A CA 1
ATOM 905 C C . SER A 1 113 ? -2.572 -5.851 14.025 1.00 90.50 113 SER A C 1
ATOM 907 O O . SER A 1 113 ? -3.721 -5.519 13.717 1.00 90.50 113 SER A O 1
ATOM 909 N N . LYS A 1 114 ? -2.152 -5.795 15.299 1.00 91.69 114 LYS A N 1
ATOM 910 C CA . LYS A 1 114 ? -2.980 -5.248 16.393 1.00 91.69 114 LYS A CA 1
ATOM 911 C C . LYS A 1 114 ? -3.445 -3.817 16.090 1.00 91.69 114 LYS A C 1
ATOM 913 O O . LYS A 1 114 ? -4.578 -3.469 16.401 1.00 91.69 114 LYS A O 1
ATOM 918 N N . ALA A 1 115 ? -2.594 -3.007 15.458 1.00 89.25 115 ALA A N 1
ATOM 919 C CA . ALA A 1 115 ? -2.927 -1.640 15.065 1.00 89.25 115 ALA A CA 1
ATOM 920 C C . ALA A 1 115 ? -4.024 -1.607 13.983 1.00 89.25 115 ALA A C 1
ATOM 922 O O . ALA A 1 115 ? -4.984 -0.854 14.118 1.00 89.25 115 ALA A O 1
ATOM 923 N N . ALA A 1 116 ? -3.956 -2.492 12.981 1.00 89.44 116 ALA A N 1
ATOM 924 C CA . ALA A 1 116 ? -5.008 -2.641 11.971 1.00 89.44 116 ALA A CA 1
ATOM 925 C C . ALA A 1 116 ? -6.354 -3.036 12.601 1.00 89.44 116 ALA A C 1
ATOM 927 O O . ALA A 1 116 ? -7.394 -2.444 12.311 1.00 89.44 116 ALA A O 1
ATOM 928 N N . HIS A 1 117 ? -6.332 -3.982 13.543 1.00 92.00 117 HIS A N 1
ATOM 929 C CA . HIS A 1 117 ? -7.523 -4.377 14.294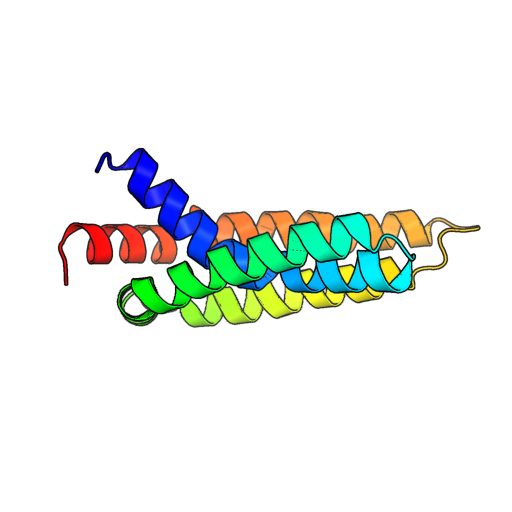 1.00 92.00 117 HIS A CA 1
ATOM 930 C C . HIS A 1 117 ? -8.094 -3.225 15.133 1.00 92.00 117 HIS A C 1
ATOM 932 O O . HIS A 1 117 ? -9.312 -3.046 15.166 1.00 92.00 117 HIS A O 1
ATOM 938 N N . LYS A 1 118 ? -7.238 -2.416 15.772 1.00 91.81 118 LYS A N 1
ATOM 939 C CA . LYS A 1 118 ? -7.660 -1.209 16.499 1.00 91.81 118 LYS A CA 1
ATOM 940 C C . LYS A 1 118 ? -8.323 -0.190 15.569 1.00 91.81 118 LYS A C 1
ATOM 942 O O . LYS A 1 118 ? -9.396 0.291 15.909 1.00 91.81 118 LYS A O 1
ATOM 947 N N . ALA A 1 119 ? -7.759 0.075 14.388 1.00 90.62 119 ALA A N 1
ATOM 948 C CA . ALA A 1 119 ? -8.356 0.988 13.406 1.00 90.62 119 ALA A CA 1
ATOM 949 C C . ALA A 1 119 ? -9.765 0.541 12.977 1.00 90.62 119 ALA A C 1
ATOM 951 O O . ALA A 1 119 ? -10.697 1.345 12.951 1.00 90.62 119 ALA A O 1
ATOM 952 N N . VAL A 1 120 ? -9.950 -0.760 12.722 1.00 91.75 120 VAL A N 1
ATOM 953 C CA . VAL A 1 120 ? -11.270 -1.344 12.420 1.00 91.75 120 VAL A CA 1
ATOM 954 C C . VAL A 1 120 ? -12.236 -1.161 13.591 1.00 91.75 120 VAL A C 1
ATOM 956 O O . VAL A 1 120 ? -13.395 -0.802 13.384 1.00 91.75 120 VAL A O 1
ATOM 959 N N . MET A 1 121 ? -11.776 -1.390 14.822 1.00 91.62 121 MET A N 1
ATOM 960 C CA . MET A 1 121 ? -12.599 -1.231 16.022 1.00 91.62 121 MET A CA 1
ATOM 961 C C . MET A 1 121 ? -13.011 0.223 16.263 1.00 91.62 121 MET A C 1
ATOM 963 O O . MET A 1 121 ? -14.178 0.466 16.568 1.00 91.62 121 MET A O 1
ATOM 967 N N . TYR A 1 122 ? -12.097 1.179 16.093 1.00 90.88 122 TYR A N 1
ATOM 968 C CA . TYR A 1 122 ? -12.393 2.611 16.188 1.00 90.88 122 TYR A CA 1
ATOM 969 C C . TYR A 1 122 ? -13.409 3.041 15.134 1.00 90.88 122 TYR A C 1
ATOM 971 O O . TYR A 1 122 ? -14.442 3.615 15.473 1.00 90.88 122 TYR A O 1
ATOM 979 N N . CYS A 1 123 ? -13.203 2.631 13.880 1.00 89.31 123 CYS A N 1
ATOM 980 C CA . CYS A 1 123 ? -14.154 2.907 12.812 1.00 89.31 123 CYS A CA 1
ATOM 981 C C . CYS A 1 123 ? -15.537 2.296 13.087 1.00 89.31 123 CYS A C 1
ATOM 983 O O . CYS A 1 123 ? -16.551 2.947 12.849 1.00 89.31 123 CYS A O 1
ATOM 985 N N . LYS A 1 124 ? -15.600 1.064 13.613 1.00 89.94 124 LYS A N 1
ATOM 986 C CA . LYS A 1 124 ? -16.869 0.401 13.955 1.00 89.94 124 LYS A CA 1
ATOM 987 C C . LYS A 1 124 ? -17.615 1.122 15.079 1.00 89.94 124 LYS A C 1
ATOM 989 O O . LYS A 1 124 ? -18.840 1.153 15.065 1.00 89.94 124 LYS A O 1
ATOM 994 N N . ARG A 1 125 ? -16.888 1.650 16.064 1.00 86.94 125 ARG A N 1
ATOM 995 C CA . ARG A 1 125 ? -17.465 2.358 17.214 1.00 86.94 125 ARG A CA 1
ATOM 996 C C . ARG A 1 125 ? -17.737 3.843 16.931 1.00 86.94 125 ARG A C 1
ATOM 998 O O . ARG A 1 125 ? -18.339 4.495 17.771 1.00 86.94 125 ARG A O 1
ATOM 1005 N N . GLY A 1 126 ? -17.299 4.368 15.784 1.00 80.19 126 GLY A N 1
ATOM 1006 C CA . GLY A 1 126 ? -17.463 5.778 15.421 1.00 80.19 126 GLY A CA 1
ATOM 1007 C C . GLY A 1 126 ? -16.624 6.749 16.259 1.00 80.19 126 GLY A C 1
ATOM 1008 O O . GLY A 1 126 ? -16.880 7.948 16.212 1.00 80.19 126 GLY A O 1
ATOM 1009 N N . VAL A 1 127 ? -15.631 6.242 17.000 1.00 60.16 127 VAL A N 1
ATOM 1010 C CA . VAL A 1 127 ? -14.789 7.002 17.945 1.00 60.16 127 VAL A CA 1
ATOM 1011 C C . VAL A 1 127 ? -13.380 7.181 17.441 1.00 60.16 127 VAL A C 1
ATOM 1013 O O . VAL A 1 127 ? -12.736 6.168 17.105 1.00 60.16 127 VAL A O 1
#

pLDDT: mean 88.76, std 11.44, range [45.38, 97.31]

Radius of gyration: 15.89 Å; chains: 1; bounding box: 44×24×40 Å

Sequence (127 aa):
MTNKILRQKLAFASLSPVMIPGLIFYTSVHGYYDKAFVFSLIFLSGSYLFIQYYKFFVKADGFIKRIVLSFFLVNTSMVIMTFAPEAKNGFAGAALFLYMPSMFISIRMLTVSKAAHKAVMYCKRGV

Organism: NCBI:txid43657

Foldseek 3Di:
DDLVVLLVLQLLLLVLCQALVLVLVLCVLVVVVVSNVVSVVSSVVSPVSVVVLVVLQVVLPCSVVLSVQLNCQQNVLSVCLSPQPPDDDCSNVVSVVSNVVSSVSSSCSCRVDPSNVSSSVCVVVVD